Protein AF-A3F4X8-F1 (afdb_monomer_lite)

Secondary structure (DSSP, 8-state):
--HHHHHHHHHHHHHHHHHHHHHHHT-----------------------SSTT-PPPP------B--TT---SS--TTS--HHHHHHHHHHHTTSS-HHHHH-GGGGT---S----TT--B--

Structure (mmCIF, N/CA/C/O backbone):
data_AF-A3F4X8-F1
#
_entry.id   AF-A3F4X8-F1
#
loop_
_atom_site.group_PDB
_atom_site.id
_atom_site.type_symbol
_atom_site.label_atom_id
_atom_site.label_alt_id
_atom_site.label_comp_id
_atom_site.label_asym_id
_atom_site.label_entity_id
_atom_site.label_seq_id
_atom_site.pdbx_PDB_ins_code
_atom_site.Cartn_x
_atom_site.Cartn_y
_atom_site.Cartn_z
_atom_site.occupancy
_atom_site.B_iso_or_equiv
_atom_site.auth_seq_id
_atom_site.auth_comp_id
_atom_site.auth_asym_id
_atom_site.auth_atom_id
_atom_site.pdbx_PDB_model_num
ATOM 1 N N . MET A 1 1 ? -19.443 -31.145 -11.829 1.00 56.94 1 MET A N 1
ATOM 2 C CA . MET A 1 1 ? -18.255 -30.347 -11.439 1.00 56.94 1 MET A CA 1
ATOM 3 C C . MET A 1 1 ? -17.101 -31.302 -11.194 1.00 56.94 1 MET A C 1
ATOM 5 O O . MET A 1 1 ? -17.279 -32.225 -10.407 1.00 56.94 1 MET A O 1
ATOM 9 N N . SER A 1 2 ? -15.976 -31.124 -11.893 1.00 69.19 2 SER A N 1
ATOM 10 C CA . SER A 1 2 ? -14.809 -32.015 -11.799 1.00 69.19 2 SER A CA 1
ATOM 11 C C . SER A 1 2 ? -14.269 -32.092 -10.365 1.00 69.19 2 SER A C 1
ATOM 13 O O . SER A 1 2 ? -14.210 -31.079 -9.662 1.00 69.19 2 SER A O 1
ATOM 15 N N . LEU A 1 3 ? -13.867 -33.295 -9.944 1.00 67.00 3 LEU A N 1
ATOM 16 C CA . LEU A 1 3 ? -13.316 -33.591 -8.618 1.00 67.00 3 LEU A CA 1
ATOM 17 C C . LEU A 1 3 ? -12.115 -32.684 -8.277 1.00 67.00 3 LEU A C 1
ATOM 19 O O . LEU A 1 3 ? -11.953 -32.280 -7.128 1.00 67.00 3 LEU A O 1
ATOM 23 N N . GLY A 1 4 ? -11.341 -32.276 -9.291 1.00 70.50 4 GLY A N 1
ATOM 24 C CA . GLY A 1 4 ? -10.194 -31.377 -9.133 1.00 70.50 4 GLY A CA 1
ATOM 25 C C . GLY A 1 4 ? -10.564 -29.969 -8.655 1.00 70.50 4 GLY A C 1
ATOM 26 O O . GLY A 1 4 ? -9.874 -29.408 -7.808 1.00 70.50 4 GLY A O 1
ATOM 27 N N . ILE A 1 5 ? -11.697 -29.424 -9.110 1.00 75.69 5 ILE A N 1
ATOM 28 C CA . ILE A 1 5 ? -12.145 -28.073 -8.722 1.00 75.69 5 ILE A CA 1
ATOM 29 C C . ILE A 1 5 ? -12.605 -28.073 -7.260 1.00 75.69 5 ILE A C 1
ATOM 31 O O . ILE A 1 5 ? -12.308 -27.151 -6.503 1.00 75.69 5 ILE A O 1
ATOM 35 N N . ARG A 1 6 ? -13.281 -29.146 -6.831 1.00 73.25 6 ARG A N 1
ATOM 36 C CA . ARG A 1 6 ? -13.711 -29.316 -5.435 1.00 73.25 6 ARG A CA 1
ATOM 37 C C . ARG A 1 6 ? -12.520 -29.475 -4.493 1.00 73.25 6 ARG A C 1
ATOM 39 O O . ARG A 1 6 ? -12.532 -28.896 -3.412 1.00 73.25 6 ARG A O 1
ATOM 46 N N . ASN A 1 7 ? -11.488 -30.210 -4.912 1.00 76.44 7 ASN A N 1
ATOM 47 C CA . ASN A 1 7 ? -10.276 -30.377 -4.115 1.00 76.44 7 ASN A CA 1
ATOM 48 C C . ASN A 1 7 ? -9.512 -29.055 -3.970 1.00 76.44 7 ASN A C 1
ATOM 50 O O . ASN A 1 7 ? -9.101 -28.704 -2.869 1.00 76.44 7 ASN A O 1
ATOM 54 N N . PHE A 1 8 ? -9.404 -28.276 -5.049 1.00 78.00 8 PHE A N 1
ATOM 55 C CA . PHE A 1 8 ? -8.748 -26.969 -5.018 1.00 78.00 8 PHE A CA 1
ATOM 56 C C . PHE A 1 8 ? -9.480 -25.962 -4.120 1.00 78.00 8 PHE A C 1
ATOM 58 O O . PHE A 1 8 ? -8.859 -25.320 -3.275 1.00 78.00 8 PHE A O 1
ATOM 65 N N . LEU A 1 9 ? -10.811 -25.880 -4.226 1.00 79.44 9 LEU A N 1
ATOM 66 C CA . LEU A 1 9 ? -11.627 -25.036 -3.346 1.00 79.44 9 LEU A CA 1
ATOM 67 C C . LEU A 1 9 ? -11.520 -25.467 -1.878 1.00 79.44 9 LEU A C 1
ATOM 69 O O . LEU A 1 9 ? -11.453 -24.618 -0.989 1.00 79.44 9 LEU A O 1
ATOM 73 N N . ASN A 1 10 ? -11.437 -26.774 -1.610 1.00 75.94 10 ASN A N 1
ATOM 74 C CA . ASN A 1 10 ? -11.210 -27.277 -0.258 1.00 75.94 10 ASN A CA 1
ATOM 75 C C . ASN A 1 10 ? -9.844 -26.851 0.288 1.00 75.94 10 ASN A C 1
ATOM 77 O O . ASN A 1 10 ? -9.794 -26.343 1.405 1.00 75.94 10 ASN A O 1
ATOM 81 N N . ILE A 1 11 ? -8.768 -26.982 -0.492 1.00 80.81 11 ILE A N 1
ATOM 82 C CA . ILE A 1 11 ? -7.420 -26.547 -0.093 1.00 80.81 11 ILE A CA 1
ATOM 83 C C . ILE A 1 11 ? -7.408 -25.042 0.189 1.00 80.81 11 ILE A C 1
ATOM 85 O O . ILE A 1 11 ? -6.953 -24.623 1.251 1.00 80.81 11 IL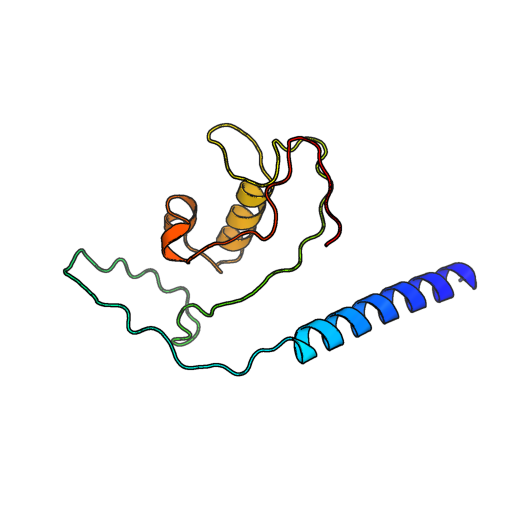E A O 1
ATOM 89 N N . LEU A 1 12 ? -7.989 -24.233 -0.700 1.00 71.50 12 LEU A N 1
ATOM 90 C CA . LEU A 1 12 ? -8.063 -22.783 -0.525 1.00 71.50 12 LEU A CA 1
ATOM 91 C C . LEU A 1 12 ? -8.849 -22.406 0.743 1.00 71.50 12 LEU A C 1
ATOM 93 O O . LEU A 1 12 ? -8.404 -21.579 1.538 1.00 71.50 12 LEU A O 1
ATOM 97 N N . SER A 1 13 ? -9.977 -23.080 0.989 1.00 73.25 13 SER A N 1
ATOM 98 C CA . SER A 1 13 ? -10.792 -22.865 2.191 1.00 73.25 13 SER A CA 1
ATOM 99 C C . SER A 1 13 ? -10.094 -23.306 3.484 1.00 73.25 13 SER A C 1
ATOM 101 O O . SER A 1 13 ? -10.342 -22.742 4.550 1.00 73.25 13 SER A O 1
ATOM 103 N N . GLN A 1 14 ? -9.243 -24.335 3.425 1.00 70.00 14 GLN A N 1
ATOM 104 C CA . GLN A 1 14 ? -8.468 -24.799 4.573 1.00 70.00 14 GLN A CA 1
ATOM 105 C C . GLN A 1 14 ? -7.314 -23.844 4.869 1.00 70.00 14 GLN A C 1
ATOM 107 O O . GLN A 1 14 ? -7.090 -23.522 6.034 1.00 70.00 14 GLN A O 1
ATOM 112 N N . SER A 1 15 ? -6.644 -23.332 3.836 1.00 63.84 15 SER A N 1
ATOM 113 C CA . SER A 1 15 ? -5.610 -22.304 3.969 1.00 63.84 15 SER A CA 1
ATOM 114 C C . SER A 1 15 ? -6.167 -21.021 4.586 1.00 63.84 15 SER A C 1
ATOM 116 O O . SER A 1 15 ? -5.567 -20.492 5.519 1.00 63.84 15 SER A O 1
ATOM 118 N N . PHE A 1 16 ? -7.354 -20.580 4.156 1.00 65.81 16 PHE A N 1
ATOM 119 C CA . PHE A 1 16 ? -8.024 -19.411 4.733 1.00 65.81 16 PHE A CA 1
ATOM 120 C C . PHE A 1 16 ? -8.383 -19.623 6.215 1.00 65.81 16 PHE A C 1
ATOM 122 O O . PHE A 1 16 ? -8.017 -18.820 7.070 1.00 65.81 16 PHE A O 1
ATOM 129 N N . ARG A 1 17 ? -8.993 -20.769 6.555 1.00 66.44 17 ARG A N 1
ATOM 130 C CA . ARG A 1 17 ? -9.315 -21.128 7.952 1.00 66.44 17 ARG A CA 1
ATOM 131 C C . ARG A 1 17 ? -8.079 -21.277 8.839 1.00 66.44 17 ARG A C 1
ATOM 133 O O . ARG A 1 17 ? -8.136 -21.017 10.039 1.00 66.44 17 ARG A O 1
ATOM 140 N N . ARG A 1 18 ? -6.953 -21.722 8.277 1.00 59.84 18 ARG A N 1
ATOM 141 C CA . ARG A 1 18 ? -5.682 -21.841 9.002 1.00 59.84 18 ARG A CA 1
ATOM 142 C C . ARG A 1 18 ? -5.060 -20.468 9.255 1.00 59.84 18 ARG A C 1
ATOM 144 O O . ARG A 1 18 ? -4.561 -20.254 10.356 1.00 59.84 18 ARG A O 1
ATOM 151 N N . ALA A 1 19 ? -5.155 -19.545 8.299 1.00 58.72 19 ALA A N 1
ATOM 152 C CA . ALA A 1 19 ? -4.730 -18.159 8.478 1.00 58.72 19 ALA A CA 1
ATOM 153 C C . ALA A 1 19 ? -5.508 -17.473 9.613 1.00 58.72 19 ALA A C 1
ATOM 155 O O . ALA A 1 19 ? -4.887 -16.890 10.497 1.00 58.72 19 ALA A O 1
ATOM 156 N N . GLU A 1 20 ? -6.835 -17.636 9.678 1.00 58.69 20 GLU A N 1
ATOM 157 C CA . GLU A 1 20 ? -7.644 -17.086 10.780 1.00 58.69 20 GLU A CA 1
ATOM 158 C C . GLU A 1 20 ? -7.209 -17.607 12.158 1.00 58.69 20 GLU A C 1
ATOM 160 O O . GLU A 1 20 ? -7.095 -16.835 13.112 1.00 58.69 20 GLU A O 1
ATOM 165 N N . ARG A 1 21 ? -6.902 -18.907 12.273 1.00 54.78 21 ARG A N 1
ATOM 166 C CA . ARG A 1 21 ? -6.411 -19.490 13.535 1.00 54.78 21 ARG A CA 1
ATOM 167 C C . ARG A 1 21 ? -5.042 -18.948 13.936 1.00 54.78 21 ARG A C 1
ATOM 169 O O . ARG A 1 21 ? -4.830 -18.700 15.119 1.00 54.78 21 ARG A O 1
ATOM 176 N N . VAL A 1 22 ? -4.130 -18.760 12.981 1.00 56.31 22 VAL A N 1
ATOM 177 C CA . VAL A 1 22 ? -2.800 -18.186 13.248 1.00 56.31 22 VAL A CA 1
ATOM 178 C C . VAL A 1 22 ? -2.928 -16.728 13.693 1.00 56.31 22 VAL A C 1
ATOM 180 O O . VAL A 1 22 ? -2.345 -16.354 14.705 1.00 56.31 22 VAL A O 1
ATOM 183 N N . VAL A 1 23 ? -3.764 -15.931 13.022 1.00 58.91 23 VAL A N 1
ATOM 184 C CA . VAL A 1 23 ? -4.034 -14.534 13.406 1.00 58.91 23 VAL A CA 1
ATOM 185 C C . VAL A 1 23 ? -4.628 -14.446 14.818 1.00 58.91 23 VAL A C 1
ATOM 187 O O . VAL A 1 23 ? -4.215 -13.598 15.607 1.00 58.91 23 VAL A O 1
ATOM 190 N N . CYS A 1 24 ? -5.551 -15.345 15.175 1.00 46.44 24 CYS A N 1
ATOM 191 C CA . CYS A 1 24 ? -6.150 -15.382 16.511 1.00 46.44 24 CYS A CA 1
ATOM 192 C C . CYS A 1 24 ? -5.149 -15.830 17.596 1.00 46.44 24 CYS A C 1
ATOM 194 O O . CYS A 1 24 ? -5.114 -15.245 18.676 1.00 46.44 24 CYS A O 1
ATOM 196 N N . ALA A 1 25 ? -4.292 -16.815 17.299 1.00 49.22 25 ALA A N 1
ATOM 197 C CA . ALA A 1 25 ? -3.263 -17.313 18.219 1.00 49.22 25 ALA A CA 1
ATOM 198 C C . ALA A 1 25 ? -2.120 -16.309 18.458 1.00 49.22 25 ALA A C 1
ATOM 200 O O . ALA A 1 25 ? -1.487 -16.333 19.510 1.00 49.22 25 ALA A O 1
ATOM 201 N N . MET A 1 26 ? -1.867 -15.408 17.505 1.00 49.34 26 MET A N 1
ATOM 202 C CA . MET A 1 26 ? -0.862 -14.342 17.618 1.00 49.34 26 MET A CA 1
ATOM 203 C C . MET A 1 26 ? -1.398 -13.069 18.286 1.00 49.34 26 MET A C 1
ATOM 205 O O . MET A 1 26 ? -0.674 -12.073 18.379 1.00 49.34 26 MET A O 1
ATOM 209 N N . LYS A 1 27 ? -2.651 -13.071 18.762 1.00 41.62 27 LYS A N 1
ATOM 210 C CA . LYS A 1 27 ? -3.233 -11.950 19.502 1.00 41.62 27 LYS A CA 1
ATOM 211 C C . LYS A 1 27 ? -2.502 -11.808 20.842 1.00 41.62 27 LYS A C 1
ATOM 213 O O . LYS A 1 27 ? -2.843 -12.461 21.823 1.00 41.62 27 LYS A O 1
ATOM 218 N N . ARG A 1 28 ? -1.460 -10.968 20.861 1.00 36.88 28 ARG A N 1
ATOM 219 C CA . ARG A 1 28 ? -0.771 -10.540 22.087 1.00 36.88 28 ARG A CA 1
ATOM 220 C C . ARG A 1 28 ? -1.806 -10.057 23.103 1.00 36.88 28 ARG A C 1
ATOM 222 O O . ARG A 1 28 ? -2.729 -9.325 22.740 1.00 36.88 28 ARG A O 1
ATOM 229 N N . GLN A 1 29 ? -1.628 -10.454 24.363 1.00 40.22 29 GLN A N 1
ATOM 230 C CA . GLN A 1 29 ? -2.318 -9.807 25.473 1.00 40.22 29 GLN A CA 1
ATOM 231 C C . GLN A 1 29 ? -1.995 -8.312 25.431 1.00 40.22 29 GLN A C 1
ATOM 233 O O . GLN A 1 29 ? -0.862 -7.913 25.155 1.00 40.22 29 GLN A O 1
ATOM 238 N N . GLN A 1 30 ? -3.029 -7.496 25.591 1.00 42.84 30 GLN A N 1
ATOM 239 C CA . GLN A 1 30 ? -2.907 -6.053 25.523 1.00 42.84 30 GLN A CA 1
ATOM 240 C C . GLN A 1 30 ? -2.298 -5.553 26.833 1.00 42.84 30 GLN A C 1
ATOM 242 O O . GLN A 1 30 ? -3.018 -5.350 27.803 1.00 42.84 30 GLN A O 1
ATOM 247 N N . GLU A 1 31 ? -0.978 -5.380 26.846 1.00 33.62 31 GLU A N 1
ATOM 248 C CA . GLU A 1 31 ? -0.291 -4.558 27.847 1.00 33.62 31 GLU A CA 1
ATOM 249 C C . GLU A 1 31 ? -0.676 -3.082 27.619 1.00 33.62 31 GLU A C 1
ATOM 251 O O . GLU A 1 31 ? -0.657 -2.615 26.466 1.00 33.62 31 GLU A O 1
ATOM 256 N N . PRO A 1 32 ? -1.092 -2.344 28.662 1.00 44.38 32 PRO A N 1
ATOM 257 C CA . PRO A 1 32 ? -1.540 -0.969 28.536 1.00 44.38 32 PRO A CA 1
ATOM 258 C C . PRO A 1 32 ? -0.349 -0.007 28.547 1.00 44.38 32 PRO A C 1
ATOM 260 O O . PRO A 1 32 ? -0.197 0.743 29.494 1.00 44.38 32 PRO A O 1
ATOM 263 N N . ASP A 1 33 ? 0.452 0.040 27.480 1.00 29.36 33 ASP A N 1
ATOM 264 C CA . ASP A 1 33 ? 1.579 0.982 27.423 1.00 29.36 33 ASP A CA 1
ATOM 265 C C . ASP A 1 33 ? 1.547 1.874 26.175 1.00 29.36 33 ASP A C 1
ATOM 267 O O . ASP A 1 33 ? 1.709 1.439 25.026 1.00 29.36 33 ASP A O 1
ATOM 271 N N . CYS A 1 34 ? 1.225 3.148 26.409 1.00 27.91 34 CYS A N 1
ATOM 272 C CA . CYS A 1 34 ? 2.178 4.266 26.468 1.00 27.91 34 CYS A CA 1
ATOM 273 C C . CYS A 1 34 ? 1.354 5.551 26.663 1.00 27.91 34 CYS A C 1
ATOM 275 O O . CYS A 1 34 ? 0.578 5.920 25.776 1.00 27.91 34 CYS A O 1
ATOM 277 N N . GLU A 1 35 ? 1.506 6.230 27.803 1.00 30.55 35 GLU A N 1
ATOM 278 C CA . GLU A 1 35 ? 0.958 7.574 27.996 1.00 30.55 35 GLU A CA 1
ATOM 279 C C . GLU A 1 35 ? 1.559 8.517 26.948 1.00 30.55 35 GLU A C 1
ATOM 281 O O . GLU A 1 35 ? 2.761 8.782 26.923 1.00 30.55 35 GLU A O 1
ATOM 286 N N . ALA A 1 36 ? 0.716 8.988 26.033 1.00 36.66 36 ALA A N 1
ATOM 287 C CA . ALA A 1 36 ? 1.081 10.020 25.083 1.00 36.66 36 ALA A CA 1
ATOM 288 C C . ALA A 1 36 ? 1.150 11.353 25.838 1.00 36.66 36 ALA A C 1
ATOM 290 O O . ALA A 1 36 ? 0.115 11.902 26.211 1.00 36.66 36 ALA A O 1
ATOM 291 N N . SER A 1 37 ? 2.356 11.872 26.067 1.00 32.94 37 SER A N 1
ATOM 292 C CA . SER A 1 37 ? 2.553 13.231 26.569 1.00 32.94 37 SER A CA 1
ATOM 293 C C . SER A 1 37 ? 2.064 14.230 25.517 1.00 32.94 37 SER A C 1
ATOM 295 O O . SER A 1 37 ? 2.668 14.387 24.454 1.00 32.94 37 SER A O 1
ATOM 297 N N . TYR A 1 38 ? 0.937 14.869 25.801 1.00 39.91 38 TYR A N 1
ATOM 298 C CA . TYR A 1 38 ? 0.345 15.936 25.004 1.00 39.91 38 TYR A CA 1
ATOM 299 C C . TYR A 1 38 ? 0.997 17.270 25.366 1.00 39.91 38 TYR A C 1
ATOM 301 O O . TYR A 1 38 ? 0.740 17.803 26.441 1.00 39.91 38 TYR A O 1
ATOM 309 N N . ASP A 1 39 ? 1.760 17.854 24.442 1.00 29.55 39 ASP A N 1
ATOM 310 C CA . ASP A 1 39 ? 2.079 19.280 24.500 1.00 29.55 39 ASP A CA 1
ATOM 311 C C . ASP A 1 39 ? 1.373 20.051 23.371 1.00 29.55 39 ASP A C 1
ATOM 313 O O . ASP A 1 39 ? 1.591 19.837 22.182 1.00 29.55 39 ASP A O 1
ATOM 317 N N . ALA A 1 40 ? 0.466 20.919 23.831 1.00 42.62 40 ALA A N 1
ATOM 318 C CA . ALA A 1 40 ? -0.092 22.147 23.257 1.00 42.62 40 ALA A CA 1
ATOM 319 C C . ALA A 1 40 ? -0.611 22.213 21.791 1.00 42.62 40 ALA A C 1
ATOM 321 O O . ALA A 1 40 ? 0.113 22.487 20.843 1.00 42.62 40 ALA A O 1
ATOM 322 N N . LYS A 1 41 ? -1.955 22.181 21.698 1.00 39.84 41 LYS A N 1
ATOM 323 C CA . LYS A 1 41 ? -2.887 23.061 20.936 1.00 39.84 41 LYS A CA 1
ATOM 324 C C . LYS A 1 41 ? -2.562 23.477 19.481 1.00 39.84 41 LYS A C 1
ATOM 326 O O . LYS A 1 41 ? -1.869 24.462 19.259 1.00 39.84 41 LYS A O 1
ATOM 331 N N . ALA A 1 42 ? -3.341 22.928 18.539 1.00 34.00 42 ALA A N 1
ATOM 332 C CA . ALA A 1 42 ? -3.976 23.639 17.409 1.00 34.00 42 ALA A CA 1
ATOM 333 C C . ALA A 1 42 ? -5.203 22.820 16.911 1.00 34.00 42 ALA A C 1
ATOM 335 O O . ALA A 1 42 ? -5.334 21.664 17.307 1.00 34.00 42 ALA A O 1
ATOM 336 N N . PRO A 1 43 ? -6.173 23.416 16.191 1.00 34.16 43 PRO A N 1
ATOM 337 C CA . PRO A 1 43 ? -7.607 23.253 16.446 1.00 34.16 43 PRO A CA 1
ATOM 338 C C . PRO A 1 43 ? -8.231 21.957 15.912 1.00 34.16 43 PRO A C 1
ATOM 340 O O . PRO A 1 43 ? -7.832 21.415 14.888 1.00 34.16 43 PRO A O 1
ATOM 343 N N . LYS A 1 44 ? -9.286 21.518 16.612 1.00 34.84 44 LYS A N 1
ATOM 344 C CA . LYS A 1 44 ? -10.191 20.436 16.212 1.00 34.84 44 LYS A CA 1
ATOM 345 C C . LYS A 1 44 ? -10.830 20.759 14.860 1.00 34.84 44 LYS A C 1
ATOM 347 O O . LYS A 1 44 ? -11.615 21.703 14.774 1.00 34.84 44 LYS A O 1
ATOM 352 N N . PHE A 1 45 ? -10.550 19.946 13.849 1.00 33.91 45 PHE A N 1
ATOM 353 C CA . PHE A 1 45 ? -11.448 19.788 12.713 1.00 33.91 45 PHE A CA 1
ATOM 354 C C . PHE A 1 45 ? -12.216 18.481 12.909 1.00 33.91 45 PHE A C 1
ATOM 356 O O . PHE A 1 45 ? -11.725 17.391 12.626 1.00 33.91 45 PHE A O 1
ATOM 363 N N . ASP A 1 46 ? -13.412 18.608 13.482 1.00 39.66 46 ASP A N 1
ATOM 364 C CA . ASP A 1 46 ? -14.401 17.539 13.514 1.00 39.66 46 ASP A CA 1
ATOM 365 C C . ASP A 1 46 ? -14.945 17.348 12.094 1.00 39.66 46 ASP A C 1
ATOM 367 O O . ASP A 1 46 ? -15.780 18.123 11.629 1.00 39.66 46 ASP A O 1
ATOM 371 N N . GLN A 1 47 ? -14.527 16.279 11.421 1.00 40.59 47 GLN A N 1
ATOM 372 C CA . GLN A 1 47 ? -15.450 15.548 10.559 1.00 40.59 47 GLN A CA 1
ATOM 373 C C . GLN A 1 47 ? -15.535 14.099 11.015 1.00 40.59 47 GLN A C 1
ATOM 375 O O . GLN A 1 47 ? -14.793 13.203 10.622 1.00 40.59 47 GLN A O 1
ATOM 380 N N . VAL A 1 48 ? -16.494 13.940 11.919 1.00 41.25 48 VAL A N 1
ATOM 381 C CA . VAL A 1 48 ? -17.088 12.705 12.391 1.00 41.25 48 VAL A CA 1
ATOM 382 C C . VAL A 1 48 ? -17.773 12.008 11.213 1.00 41.25 48 VAL A C 1
ATOM 384 O O . VAL A 1 48 ? -18.826 12.450 10.758 1.00 41.25 48 VAL A O 1
ATOM 387 N N . VAL A 1 49 ? -17.219 10.879 10.764 1.00 42.66 49 VAL A N 1
ATOM 388 C CA . VAL A 1 49 ? -18.045 9.789 10.230 1.00 42.66 49 VAL A CA 1
ATOM 389 C C . VAL A 1 49 ? -18.360 8.861 11.398 1.00 42.66 49 VAL A C 1
ATOM 391 O O . VAL A 1 49 ? -17.497 8.338 12.098 1.00 42.66 49 VAL A O 1
ATOM 394 N N . SER A 1 50 ? -19.652 8.772 11.653 1.00 41.00 50 SER A N 1
ATOM 395 C CA . SER A 1 50 ? -20.329 8.257 12.827 1.00 41.00 50 SER A CA 1
ATOM 396 C C . SER A 1 50 ? -20.243 6.733 12.937 1.00 41.00 50 SER A C 1
ATOM 398 O O . SER A 1 50 ? -20.966 6.009 12.262 1.00 41.00 50 SER A O 1
ATOM 400 N N . THR A 1 51 ? -19.448 6.227 13.878 1.00 34.81 51 THR A N 1
ATOM 401 C CA . THR A 1 51 ? -19.779 5.031 14.675 1.00 34.81 51 THR A CA 1
ATOM 402 C C . THR A 1 51 ? -19.063 5.166 16.025 1.00 34.81 51 THR A C 1
ATOM 404 O O . THR A 1 51 ? -17.883 5.494 16.064 1.00 34.81 51 THR A O 1
ATOM 407 N N . GLY A 1 52 ? -19.794 5.033 17.137 1.00 36.19 52 GLY A N 1
ATOM 408 C CA . GLY A 1 52 ? -19.411 5.517 18.472 1.00 36.19 52 GLY A CA 1
ATOM 409 C C . GLY A 1 52 ? -17.953 5.295 18.896 1.00 36.19 52 GLY A C 1
ATOM 410 O O . GLY A 1 52 ? -17.495 4.162 18.923 1.00 36.19 52 GLY A O 1
ATOM 411 N N . ALA A 1 53 ? -17.268 6.394 19.241 1.00 42.69 53 ALA A N 1
ATOM 412 C CA . ALA A 1 53 ? -16.058 6.531 20.072 1.00 42.69 53 ALA A CA 1
ATOM 413 C C . ALA A 1 53 ? -15.083 5.333 20.160 1.00 42.69 53 ALA A C 1
ATOM 415 O O . ALA A 1 53 ? -14.514 5.053 21.214 1.00 42.69 53 ALA A O 1
ATOM 416 N N . SER A 1 54 ? -14.838 4.637 19.056 1.00 55.97 54 SER A N 1
ATOM 417 C CA . SER A 1 54 ? -13.742 3.687 18.943 1.00 55.97 54 SER A CA 1
ATOM 418 C C . SER A 1 54 ? -12.535 4.471 18.452 1.00 55.97 54 SER A C 1
ATOM 420 O O . SER A 1 54 ? -12.348 4.626 17.248 1.00 55.97 54 SER A O 1
ATOM 422 N N . GLY A 1 55 ? -11.721 4.990 19.376 1.00 72.25 55 GLY A N 1
ATOM 423 C CA . GLY A 1 55 ? -10.422 5.571 19.026 1.00 72.25 55 GLY A CA 1
ATOM 424 C C . GLY A 1 55 ? -9.576 4.609 18.177 1.00 72.25 55 GLY A C 1
ATOM 425 O O . GLY A 1 55 ? -9.814 3.396 18.183 1.00 72.25 55 GLY A O 1
ATOM 426 N N . PHE A 1 56 ? -8.590 5.139 17.445 1.00 79.12 56 PHE A N 1
ATOM 427 C CA . PHE A 1 56 ? -7.714 4.333 16.586 1.00 79.12 56 PHE A CA 1
ATOM 428 C C . PHE A 1 56 ? -7.151 3.128 17.347 1.00 79.12 56 PHE A C 1
ATOM 430 O O . PHE A 1 56 ? -6.574 3.252 18.429 1.00 79.12 56 PHE A O 1
ATOM 437 N N . ARG A 1 57 ? -7.334 1.935 16.777 1.00 88.06 57 ARG A N 1
ATOM 438 C CA . ARG A 1 57 ? -6.814 0.685 17.332 1.00 88.06 57 ARG A CA 1
ATOM 439 C C . ARG A 1 57 ? -5.552 0.289 16.579 1.00 88.06 57 ARG A C 1
ATOM 441 O O . ARG A 1 57 ? -5.535 0.288 15.350 1.00 88.06 57 ARG A O 1
ATOM 448 N N . LYS A 1 58 ? -4.511 -0.109 17.316 1.00 89.94 58 LYS A N 1
ATOM 449 C CA . LYS A 1 58 ? -3.325 -0.736 16.720 1.00 89.94 58 LYS A CA 1
ATOM 450 C C . LYS A 1 58 ? -3.751 -2.066 16.090 1.00 89.94 58 LYS A C 1
ATOM 452 O O . LYS A 1 58 ? -4.345 -2.906 16.763 1.00 89.94 58 LYS A O 1
ATOM 457 N N . CYS A 1 59 ? -3.462 -2.246 14.808 1.00 91.44 59 CYS A N 1
ATOM 458 C CA . CYS A 1 59 ? -3.770 -3.459 14.056 1.00 91.44 59 CYS A CA 1
ATOM 459 C C . CYS A 1 59 ? -2.578 -3.861 13.178 1.00 91.44 59 CYS A C 1
ATOM 461 O O . CYS A 1 59 ? -1.671 -3.065 12.941 1.00 91.44 59 CYS A O 1
ATOM 463 N N . ALA A 1 60 ? -2.579 -5.113 12.725 1.00 93.25 60 ALA A N 1
ATOM 464 C CA . ALA A 1 60 ? -1.626 -5.632 11.753 1.00 93.25 60 ALA A CA 1
ATOM 465 C C . ALA A 1 60 ? -2.397 -6.148 10.535 1.00 93.25 60 ALA A C 1
ATOM 467 O O . ALA A 1 60 ? -3.468 -6.738 10.685 1.00 93.25 60 ALA A O 1
ATOM 468 N N . ILE A 1 61 ? -1.848 -5.924 9.343 1.00 91.50 61 ILE A N 1
ATOM 469 C CA . ILE A 1 61 ? -2.454 -6.324 8.073 1.00 91.50 61 ILE A CA 1
ATOM 470 C C . ILE A 1 61 ? -1.473 -7.254 7.360 1.00 91.50 61 ILE A C 1
ATOM 472 O O . ILE A 1 61 ? -0.313 -6.897 7.164 1.00 91.50 61 ILE A O 1
ATOM 476 N N . LEU A 1 62 ? -1.943 -8.439 6.971 1.00 94.62 62 LEU A N 1
ATOM 477 C CA . LEU A 1 62 ? -1.218 -9.334 6.071 1.00 94.62 62 LEU A CA 1
ATOM 478 C C . LEU A 1 62 ? -1.639 -9.019 4.634 1.00 94.62 62 LEU A C 1
ATOM 480 O O . LEU A 1 62 ? -2.824 -9.092 4.3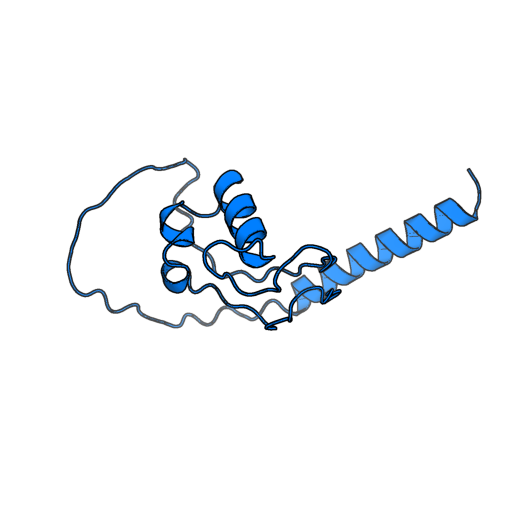11 1.00 94.62 62 LEU A O 1
ATOM 484 N N . VAL A 1 63 ? -0.676 -8.671 3.780 1.00 93.19 63 VAL A N 1
ATOM 485 C CA . VAL A 1 63 ? -0.921 -8.285 2.384 1.00 93.19 63 VAL A CA 1
ATOM 486 C C . VAL A 1 63 ? -0.049 -9.124 1.460 1.00 93.19 63 VAL A C 1
ATOM 488 O O . VAL A 1 63 ? 1.135 -9.318 1.717 1.00 93.19 63 VAL A O 1
ATOM 491 N N . VAL A 1 64 ? -0.643 -9.581 0.360 1.00 95.88 64 VAL A N 1
ATOM 492 C CA . VAL A 1 64 ? 0.029 -10.279 -0.742 1.00 95.88 64 VAL A CA 1
ATOM 493 C C . VAL A 1 64 ? -0.138 -9.434 -1.995 1.00 95.88 64 VAL A C 1
ATOM 495 O O . VAL A 1 64 ? -1.241 -8.960 -2.269 1.00 95.88 64 VAL A O 1
ATOM 498 N N . TYR A 1 65 ? 0.934 -9.237 -2.758 1.00 96.56 65 TYR A N 1
ATOM 499 C CA . TYR A 1 65 ? 0.889 -8.412 -3.963 1.00 96.56 65 TYR A CA 1
ATOM 500 C C . TYR A 1 65 ? 1.883 -8.869 -5.032 1.00 96.56 65 TYR A C 1
ATOM 502 O O . TYR A 1 65 ? 2.953 -9.412 -4.745 1.00 96.56 65 TYR A O 1
ATOM 510 N N . SER A 1 66 ? 1.532 -8.584 -6.288 1.00 96.75 66 SER A N 1
ATOM 511 C CA . SER A 1 66 ? 2.473 -8.614 -7.405 1.00 96.75 66 SER A CA 1
ATOM 512 C C . SER A 1 66 ? 3.184 -7.269 -7.492 1.00 96.75 66 SER A C 1
ATOM 514 O O . SER A 1 66 ? 2.539 -6.223 -7.532 1.00 96.75 66 SER A O 1
ATOM 516 N N . GLY A 1 67 ? 4.513 -7.288 -7.521 1.00 96.38 67 GLY A N 1
ATOM 517 C CA . GLY A 1 67 ? 5.319 -6.070 -7.599 1.00 96.38 67 GLY A CA 1
ATOM 518 C C . GLY A 1 67 ? 5.340 -5.410 -8.976 1.00 96.38 67 GLY A C 1
ATOM 519 O O . GLY A 1 67 ? 5.847 -4.298 -9.102 1.00 96.38 67 GLY A O 1
ATOM 520 N N . VAL A 1 68 ? 4.838 -6.077 -10.019 1.00 97.12 68 VAL A N 1
ATOM 521 C CA . VAL A 1 68 ? 4.972 -5.620 -11.409 1.00 97.12 68 VAL A CA 1
ATOM 522 C C . VAL A 1 68 ? 4.306 -4.256 -11.594 1.00 97.12 68 VAL A C 1
ATOM 524 O O . VAL A 1 68 ? 3.123 -4.087 -11.312 1.00 97.12 68 VAL A O 1
ATOM 527 N N . GLY A 1 69 ? 5.071 -3.276 -12.082 1.00 95.19 69 GLY A N 1
ATOM 528 C CA . GLY A 1 69 ? 4.574 -1.914 -12.308 1.00 95.19 69 GLY A CA 1
ATOM 529 C C . GLY A 1 69 ? 4.560 -1.029 -11.058 1.00 95.19 69 GLY A C 1
ATOM 530 O O . GLY A 1 69 ? 4.150 0.127 -11.144 1.00 95.19 69 GLY A O 1
ATOM 531 N N . PHE A 1 70 ? 5.050 -1.533 -9.921 1.00 96.94 70 PHE A N 1
ATOM 532 C CA . PHE A 1 70 ? 5.214 -0.767 -8.689 1.00 96.94 70 PHE A CA 1
ATOM 533 C C . PHE A 1 70 ? 6.682 -0.468 -8.404 1.00 96.94 70 PHE A C 1
ATOM 535 O O . PHE A 1 70 ? 7.569 -1.315 -8.543 1.00 96.94 70 PHE A O 1
ATOM 542 N N . CYS A 1 71 ? 6.940 0.745 -7.925 1.00 96.50 71 CYS A N 1
ATOM 543 C CA . CYS A 1 71 ? 8.263 1.203 -7.509 1.00 96.50 71 CYS A CA 1
ATOM 544 C C . CYS A 1 71 ? 8.597 0.789 -6.065 1.00 96.50 71 CYS A C 1
ATOM 546 O O . CYS A 1 71 ? 9.205 1.556 -5.326 1.00 96.50 71 CYS A O 1
ATOM 548 N N . GLY A 1 72 ? 8.203 -0.429 -5.682 1.00 95.69 72 GLY A N 1
ATOM 549 C CA . GLY A 1 72 ? 8.476 -1.020 -4.373 1.00 95.69 72 GLY A CA 1
ATOM 550 C C . GLY A 1 72 ? 7.395 -0.766 -3.323 1.00 95.69 72 GLY A C 1
ATOM 551 O O . GLY A 1 72 ? 6.296 -0.286 -3.622 1.00 95.69 72 GLY A O 1
ATOM 552 N N . MET A 1 73 ? 7.714 -1.138 -2.080 1.00 95.94 73 MET A N 1
ATOM 553 C CA . MET A 1 73 ? 6.791 -1.025 -0.944 1.00 95.94 73 MET A CA 1
ATOM 554 C C . MET A 1 73 ? 6.654 0.423 -0.465 1.00 95.94 73 MET A C 1
ATOM 556 O O . MET A 1 73 ? 5.540 0.912 -0.301 1.00 95.94 73 MET A O 1
ATOM 560 N N . GLN A 1 74 ? 7.781 1.103 -0.236 1.00 93.69 74 GLN A N 1
ATOM 561 C CA . GLN A 1 74 ? 7.819 2.416 0.408 1.00 93.69 74 GLN A CA 1
ATOM 562 C C . GLN A 1 74 ? 7.339 3.534 -0.521 1.00 93.69 74 GLN A C 1
ATOM 564 O O . GLN A 1 74 ? 7.760 3.602 -1.669 1.00 93.69 74 GLN A O 1
ATOM 569 N N . ARG A 1 75 ? 6.481 4.428 -0.012 1.00 92.50 75 ARG A N 1
ATOM 570 C CA . ARG A 1 75 ? 6.025 5.631 -0.721 1.00 92.50 75 ARG A CA 1
ATOM 571 C C . ARG A 1 75 ? 7.185 6.563 -1.072 1.00 92.50 75 ARG A C 1
ATOM 573 O O . ARG A 1 75 ? 7.913 7.010 -0.191 1.00 92.50 75 ARG A O 1
ATOM 580 N N . ASN A 1 76 ? 7.272 6.886 -2.361 1.00 88.56 76 ASN A N 1
ATOM 581 C CA . ASN A 1 76 ? 8.147 7.901 -2.931 1.00 88.56 76 ASN A CA 1
ATOM 582 C C . ASN A 1 76 ? 7.275 8.880 -3.728 1.00 88.56 76 ASN A C 1
ATOM 584 O O . ASN A 1 76 ? 6.333 8.462 -4.407 1.00 88.56 76 ASN A O 1
ATOM 588 N N . GLU A 1 77 ? 7.565 10.174 -3.640 1.00 86.44 77 GLU A N 1
ATOM 589 C CA . GLU A 1 77 ? 6.811 11.208 -4.355 1.00 86.44 77 GLU A CA 1
ATOM 590 C C . GLU A 1 77 ? 6.871 10.983 -5.872 1.00 86.44 77 GLU A C 1
ATOM 592 O O . GLU A 1 77 ? 7.922 10.669 -6.425 1.00 86.44 77 GLU A O 1
ATOM 597 N N . GLY A 1 78 ? 5.724 11.098 -6.547 1.00 88.25 78 GLY A N 1
ATOM 598 C CA . GLY A 1 78 ? 5.626 10.933 -8.001 1.00 88.25 78 GLY A CA 1
ATOM 599 C C . GLY A 1 78 ? 5.688 9.490 -8.520 1.00 88.25 78 GLY A C 1
ATOM 600 O O . GLY A 1 78 ? 5.505 9.280 -9.718 1.00 88.25 78 GLY A O 1
ATOM 601 N N . PHE A 1 79 ? 5.886 8.486 -7.659 1.00 93.31 79 PHE A N 1
ATOM 602 C CA . PHE A 1 79 ? 5.924 7.080 -8.064 1.00 93.31 79 PHE A CA 1
ATOM 603 C C . PHE A 1 79 ? 4.754 6.283 -7.492 1.00 93.31 79 PHE A C 1
ATOM 605 O O . PHE A 1 79 ? 4.330 6.479 -6.354 1.00 93.31 79 PHE A O 1
ATOM 612 N N . ARG A 1 80 ? 4.260 5.321 -8.276 1.00 95.12 80 ARG A N 1
ATOM 613 C CA . ARG A 1 80 ? 3.242 4.375 -7.816 1.00 95.12 80 ARG A CA 1
ATOM 614 C C . ARG A 1 80 ? 3.896 3.279 -6.976 1.00 95.12 80 ARG A C 1
ATOM 616 O O . ARG A 1 80 ? 4.764 2.554 -7.468 1.00 95.12 80 ARG A O 1
ATOM 623 N N . THR A 1 81 ? 3.488 3.156 -5.719 1.00 96.88 81 THR A N 1
ATOM 624 C CA . THR A 1 81 ? 4.052 2.211 -4.741 1.00 96.88 81 THR A CA 1
ATOM 625 C C . THR A 1 81 ? 2.936 1.449 -4.038 1.00 96.88 81 THR A C 1
ATOM 627 O O . THR A 1 81 ? 1.783 1.884 -4.041 1.00 96.88 81 THR A O 1
ATOM 630 N N . ILE A 1 82 ? 3.275 0.310 -3.435 1.00 96.38 82 ILE A N 1
ATOM 631 C CA . ILE A 1 82 ? 2.286 -0.553 -2.775 1.00 96.38 82 ILE A CA 1
ATOM 632 C C . ILE A 1 82 ? 1.631 0.165 -1.588 1.00 96.38 82 ILE A C 1
ATOM 634 O O . ILE A 1 82 ? 0.410 0.164 -1.464 1.00 96.38 82 ILE A O 1
ATOM 638 N N . GLU A 1 83 ? 2.418 0.838 -0.746 1.00 94.75 83 GLU A N 1
ATOM 639 C CA . GLU A 1 83 ? 1.903 1.617 0.387 1.00 94.75 83 GLU A CA 1
ATOM 640 C C . GLU A 1 83 ? 1.012 2.780 -0.055 1.00 94.75 83 GLU A C 1
ATOM 642 O O . GLU A 1 83 ? -0.001 3.042 0.587 1.00 94.75 83 GLU A O 1
ATOM 647 N N . GLY A 1 84 ? 1.351 3.455 -1.159 1.00 94.44 84 GLY A N 1
ATOM 648 C CA . GLY A 1 84 ? 0.541 4.553 -1.686 1.00 94.44 84 GLY A CA 1
ATOM 649 C C . GLY A 1 84 ? -0.873 4.099 -2.053 1.00 94.44 84 GLY A C 1
ATOM 650 O O . GLY A 1 84 ? -1.845 4.737 -1.652 1.00 94.44 84 GLY A O 1
ATOM 651 N N . GLU A 1 85 ? -0.994 2.968 -2.750 1.00 95.50 85 GLU A N 1
ATOM 652 C CA . GLU A 1 85 ? -2.294 2.369 -3.078 1.00 95.50 85 GLU A CA 1
ATOM 653 C C . GLU A 1 85 ? -3.015 1.837 -1.836 1.00 95.50 85 GLU A C 1
ATOM 655 O O . GLU A 1 85 ? -4.220 2.034 -1.694 1.00 95.50 85 GLU A O 1
ATOM 660 N N . LEU A 1 86 ? -2.291 1.192 -0.915 1.00 94.75 86 LEU A N 1
ATOM 661 C CA . LEU A 1 86 ? -2.873 0.641 0.308 1.00 94.75 86 LEU A CA 1
ATOM 662 C C . LEU A 1 86 ? -3.476 1.742 1.188 1.00 94.75 86 LEU A C 1
ATOM 664 O O . LEU A 1 86 ? -4.613 1.617 1.638 1.00 94.75 86 LEU A O 1
ATOM 668 N N . MET A 1 87 ? -2.739 2.831 1.421 1.00 93.69 87 MET A N 1
ATOM 669 C CA . MET A 1 87 ? -3.242 3.956 2.208 1.00 93.69 87 MET A CA 1
ATOM 670 C C . MET A 1 87 ? -4.413 4.642 1.494 1.00 93.69 87 MET A C 1
ATOM 672 O O . MET A 1 87 ? -5.401 4.981 2.139 1.00 93.69 87 MET A O 1
ATOM 676 N N . MET A 1 88 ? -4.362 4.782 0.166 1.00 94.12 88 MET A N 1
ATOM 677 C CA . MET A 1 88 ? -5.477 5.340 -0.604 1.00 94.12 88 MET A CA 1
ATOM 678 C C . MET A 1 88 ? -6.741 4.480 -0.478 1.00 94.12 88 MET A C 1
ATOM 680 O O . MET A 1 88 ? -7.821 5.011 -0.238 1.00 94.12 88 MET A O 1
ATOM 684 N N . ALA A 1 89 ? -6.610 3.154 -0.557 1.00 94.94 89 ALA A N 1
ATOM 685 C CA . ALA A 1 89 ? -7.722 2.231 -0.359 1.00 94.94 89 ALA A CA 1
ATOM 686 C C . ALA A 1 89 ? -8.308 2.325 1.061 1.00 94.94 89 ALA A C 1
ATOM 688 O O . ALA A 1 89 ? -9.527 2.359 1.218 1.00 94.94 89 ALA A O 1
ATOM 689 N N . LEU A 1 90 ? -7.459 2.424 2.091 1.00 93.12 90 LEU A N 1
ATOM 690 C CA . LEU A 1 90 ? -7.897 2.617 3.480 1.00 93.12 90 LEU A CA 1
ATOM 691 C C . LEU A 1 90 ? -8.604 3.963 3.689 1.00 93.12 90 LEU A C 1
ATOM 693 O O . LEU A 1 90 ? -9.567 4.030 4.452 1.00 93.12 90 LEU A O 1
ATOM 697 N N . CYS A 1 91 ? -8.142 5.017 3.012 1.00 92.62 91 CYS A N 1
ATOM 698 C CA . CYS A 1 91 ? -8.755 6.342 3.054 1.00 92.62 91 CYS A CA 1
ATOM 699 C C . CYS A 1 91 ? -10.141 6.315 2.404 1.00 92.62 91 CYS A C 1
ATOM 701 O O . CYS A 1 91 ? -11.119 6.748 3.005 1.00 92.62 91 CYS A O 1
ATOM 703 N N . ASN A 1 92 ? -10.246 5.705 1.221 1.00 92.81 92 ASN A N 1
ATOM 704 C CA . ASN A 1 92 ? -11.513 5.545 0.506 1.00 92.81 92 ASN A CA 1
ATOM 705 C C . ASN A 1 92 ? -12.517 4.675 1.278 1.00 92.81 92 ASN A C 1
ATOM 707 O O . ASN A 1 92 ? -13.723 4.867 1.157 1.00 92.81 92 ASN A O 1
ATOM 711 N N . ALA A 1 93 ? -12.027 3.729 2.080 1.00 92.62 93 ALA A N 1
ATOM 712 C CA . ALA A 1 93 ? -12.845 2.909 2.969 1.00 92.62 93 ALA A CA 1
ATOM 713 C C . ALA A 1 93 ? -13.217 3.608 4.295 1.00 92.62 93 ALA A C 1
ATOM 715 O O . ALA A 1 93 ? -13.964 3.038 5.086 1.00 92.62 93 ALA A O 1
ATOM 716 N N . GLY A 1 94 ? -12.708 4.818 4.556 1.00 89.44 94 GLY A N 1
ATOM 717 C CA . GLY A 1 94 ? -12.997 5.589 5.769 1.00 89.44 94 GLY A CA 1
ATOM 718 C C . GLY A 1 94 ? -12.256 5.120 7.027 1.00 89.44 94 GLY A C 1
ATOM 719 O O . GLY A 1 94 ? -12.620 5.522 8.128 1.00 89.44 94 GLY A O 1
ATOM 720 N N . TYR A 1 95 ? -11.222 4.279 6.896 1.00 90.56 95 TYR A N 1
ATOM 721 C CA . TYR A 1 95 ? -10.415 3.820 8.038 1.00 90.56 95 TYR A CA 1
ATOM 722 C C . TYR A 1 95 ? -9.317 4.811 8.437 1.00 90.56 95 TYR A C 1
ATOM 724 O O . TYR A 1 95 ? -8.888 4.828 9.591 1.00 90.56 95 TYR A O 1
ATOM 732 N N . ILE A 1 96 ? -8.839 5.616 7.487 1.00 90.69 96 ILE A N 1
ATOM 733 C CA . ILE A 1 96 ? -7.864 6.684 7.724 1.00 90.69 96 ILE A CA 1
ATOM 734 C C . ILE A 1 96 ? -8.342 7.979 7.068 1.00 90.69 96 ILE A C 1
ATOM 736 O O . ILE A 1 96 ? -9.130 7.946 6.128 1.00 90.69 96 ILE A O 1
ATOM 740 N N . LEU A 1 97 ? -7.845 9.114 7.556 1.00 91.06 97 LEU A N 1
ATOM 741 C CA . LEU A 1 97 ? -8.108 10.427 6.982 1.00 91.06 97 LEU A CA 1
ATOM 742 C C . LEU A 1 97 ? -7.033 10.783 5.946 1.00 91.06 97 LEU A C 1
ATOM 744 O O . LEU A 1 97 ? -5.913 10.265 5.987 1.00 91.06 97 LEU A O 1
ATOM 748 N N . GLU A 1 98 ? -7.339 11.735 5.065 1.00 91.00 98 GLU A N 1
ATOM 749 C CA . GLU A 1 98 ? -6.385 12.248 4.072 1.00 91.00 98 GLU A CA 1
ATOM 750 C C . GLU A 1 98 ? -5.125 12.856 4.709 1.00 91.00 98 GLU A C 1
ATOM 752 O O . GLU A 1 98 ? -4.035 12.799 4.140 1.00 91.00 98 GLU A O 1
ATOM 757 N N . GLU A 1 99 ? -5.233 13.402 5.919 1.00 91.00 99 GLU A N 1
ATOM 758 C CA . GLU A 1 99 ? -4.091 13.944 6.662 1.00 91.00 99 GLU A CA 1
ATOM 759 C C . GLU A 1 99 ? -3.067 12.855 7.015 1.00 91.00 99 GLU A C 1
ATOM 761 O O . GLU A 1 99 ? -1.855 13.070 6.909 1.00 91.00 99 GLU A O 1
ATOM 766 N N . HIS A 1 100 ? -3.540 11.646 7.334 1.00 90.81 100 HIS A N 1
ATOM 767 C CA . HIS A 1 100 ? -2.684 10.504 7.663 1.00 90.81 100 HIS A CA 1
ATOM 768 C C . HIS A 1 100 ? -1.887 10.009 6.454 1.00 90.81 100 HIS A C 1
ATOM 770 O O . HIS A 1 100 ? -0.812 9.439 6.615 1.00 90.81 100 HIS A O 1
ATOM 776 N N . MET A 1 101 ? -2.384 10.242 5.235 1.00 89.94 101 MET A N 1
ATOM 777 C CA . MET A 1 101 ? -1.656 9.927 4.004 1.00 89.94 101 MET A CA 1
A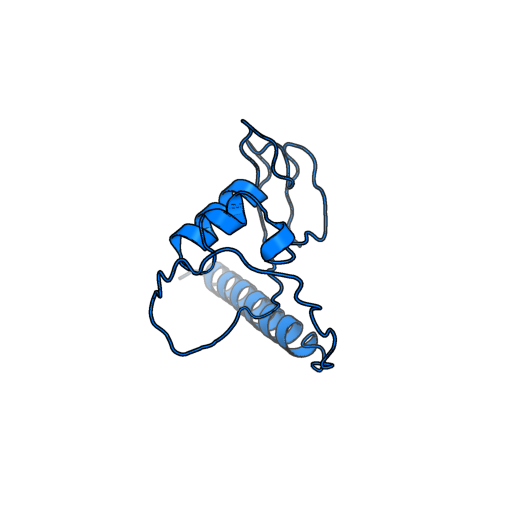TOM 778 C C . MET A 1 101 ? -0.421 10.811 3.820 1.00 89.94 101 MET A C 1
ATOM 780 O O . MET A 1 101 ? 0.575 10.344 3.268 1.00 89.94 101 MET A O 1
ATOM 784 N N . LYS A 1 102 ? -0.493 12.078 4.250 1.00 89.81 102 LYS A N 1
ATOM 785 C CA . LYS A 1 102 ? 0.631 13.024 4.191 1.00 89.81 102 LYS A CA 1
ATOM 786 C C . LYS A 1 102 ? 1.641 12.729 5.298 1.00 89.81 102 LYS A C 1
ATOM 788 O O . LYS A 1 102 ? 2.837 12.697 5.037 1.00 89.81 102 LYS A O 1
ATOM 793 N N . ASN A 1 103 ? 1.142 12.452 6.503 1.00 90.19 103 ASN A N 1
ATOM 794 C CA . ASN A 1 103 ? 1.949 12.184 7.689 1.00 90.19 103 ASN A CA 1
ATOM 795 C C . ASN A 1 103 ? 1.634 10.792 8.276 1.00 90.19 103 ASN A C 1
ATOM 797 O O . ASN A 1 103 ? 0.917 10.694 9.276 1.00 90.19 103 ASN A O 1
ATOM 801 N N . PRO A 1 104 ? 2.203 9.702 7.717 1.00 89.25 104 PRO A N 1
ATOM 802 C CA . PRO A 1 104 ? 1.967 8.332 8.198 1.00 89.25 104 PRO A CA 1
ATOM 803 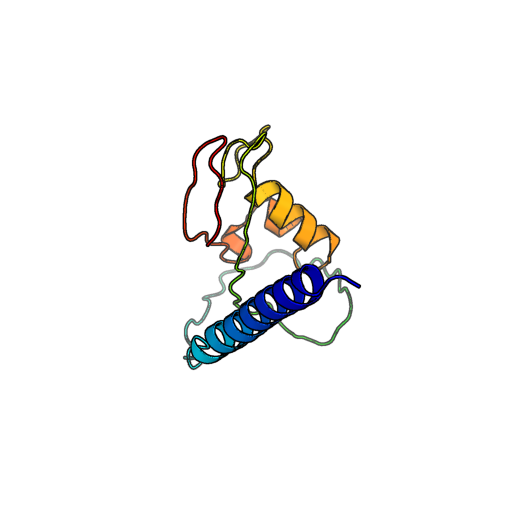C C . PRO A 1 104 ? 2.400 8.101 9.656 1.00 89.25 104 PRO A C 1
ATOM 805 O O . PRO A 1 104 ? 1.926 7.168 10.309 1.00 89.25 104 PRO A O 1
ATOM 808 N N . SER A 1 105 ? 3.266 8.963 10.198 1.00 88.88 105 SER A N 1
ATOM 809 C CA . SER A 1 105 ? 3.682 8.934 11.603 1.00 88.88 105 SER A CA 1
ATOM 810 C C . SER A 1 105 ? 2.531 9.195 12.581 1.00 88.88 105 SER A C 1
ATOM 812 O O . SER A 1 105 ? 2.574 8.673 13.689 1.00 88.88 105 SER A O 1
ATOM 814 N N . MET A 1 106 ? 1.483 9.933 12.181 1.00 89.56 106 MET A N 1
ATOM 815 C CA . MET A 1 106 ? 0.325 10.227 13.046 1.00 89.56 106 MET A CA 1
ATOM 816 C C . MET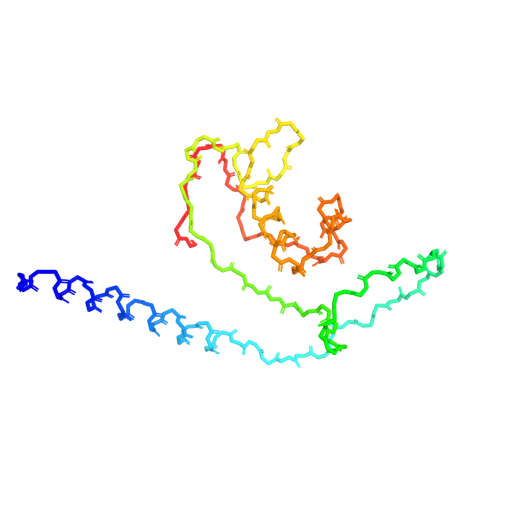 A 1 106 ? -0.448 8.967 13.454 1.00 89.56 106 MET A C 1
ATOM 818 O O . MET A 1 106 ? -1.044 8.924 14.525 1.00 89.56 106 MET A O 1
ATOM 822 N N . ILE A 1 107 ? -0.411 7.931 12.613 1.00 90.81 107 ILE A N 1
ATOM 823 C CA . ILE A 1 107 ? -1.054 6.634 12.861 1.00 90.81 107 ILE A CA 1
ATOM 824 C C . ILE A 1 107 ? -0.038 5.531 13.189 1.00 90.81 107 ILE A C 1
ATOM 826 O O . ILE A 1 107 ? -0.389 4.352 13.191 1.00 90.81 107 ILE A O 1
ATOM 830 N N . CYS A 1 108 ? 1.225 5.898 13.438 1.00 91.31 108 CYS A N 1
ATOM 831 C CA . CYS A 1 108 ? 2.330 4.967 13.666 1.00 91.31 108 CYS A CA 1
ATOM 832 C C . CYS A 1 108 ? 2.425 3.869 12.589 1.00 91.31 108 CYS A C 1
ATOM 834 O O . CYS A 1 108 ? 2.657 2.702 12.913 1.00 91.31 108 CYS A O 1
ATOM 836 N N . PHE A 1 109 ? 2.233 4.217 11.309 1.00 93.06 109 PHE A N 1
ATOM 837 C CA . PHE A 1 109 ? 2.267 3.236 10.223 1.00 93.06 109 PHE A CA 1
ATOM 838 C C . PHE A 1 109 ? 3.661 2.604 10.098 1.00 93.06 109 PHE A C 1
ATOM 840 O O . PHE A 1 109 ? 4.669 3.303 9.972 1.00 93.06 109 PHE A O 1
ATOM 847 N N . GLN A 1 110 ? 3.723 1.273 10.127 1.00 94.25 110 GLN A N 1
ATOM 848 C CA . GLN A 1 110 ? 4.959 0.494 10.031 1.00 94.25 110 GLN A CA 1
ATOM 849 C C . GLN A 1 110 ? 4.821 -0.587 8.960 1.00 94.25 110 GLN A C 1
ATOM 851 O O . GLN A 1 110 ? 3.731 -1.096 8.706 1.00 94.25 110 GLN A O 1
ATOM 856 N N . ARG A 1 111 ? 5.951 -0.966 8.358 1.00 94.06 111 ARG A N 1
ATOM 857 C CA . ARG A 1 111 ? 6.046 -2.080 7.406 1.00 94.06 111 ARG A CA 1
ATOM 858 C C . ARG A 1 111 ? 7.042 -3.111 7.917 1.00 94.06 111 ARG A C 1
ATOM 860 O O . ARG A 1 111 ? 8.040 -2.742 8.529 1.00 94.06 111 ARG A O 1
ATOM 867 N N . ALA A 1 112 ? 6.792 -4.384 7.626 1.00 94.31 112 ALA A N 1
ATOM 868 C CA . ALA A 1 112 ? 7.708 -5.466 7.989 1.00 94.31 112 ALA A CA 1
ATOM 869 C C . ALA A 1 112 ? 8.914 -5.567 7.038 1.00 94.31 112 ALA A C 1
ATOM 871 O O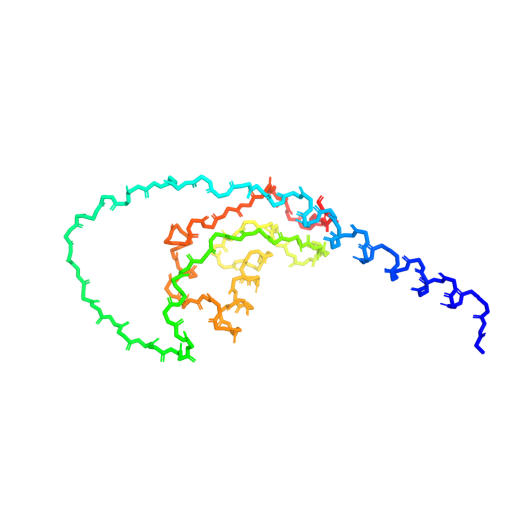 . ALA A 1 112 ? 10.002 -5.942 7.460 1.00 94.31 112 ALA A O 1
ATOM 872 N N . SER A 1 113 ? 8.732 -5.212 5.763 1.00 93.88 113 SER A N 1
ATOM 873 C CA . SER A 1 113 ? 9.773 -5.291 4.737 1.00 93.88 113 SER A CA 1
ATOM 874 C C . SER A 1 113 ? 9.747 -4.065 3.827 1.00 93.88 113 SER A C 1
ATOM 876 O O . SER A 1 113 ? 8.690 -3.488 3.561 1.00 93.88 113 SER A O 1
ATOM 878 N N . LYS A 1 114 ? 10.925 -3.667 3.345 1.00 94.81 114 LYS A N 1
ATOM 879 C CA . LYS A 1 114 ? 11.112 -2.629 2.328 1.00 94.81 114 LYS A CA 1
ATOM 880 C C . LYS A 1 114 ? 11.494 -3.312 1.020 1.00 94.81 114 LYS A C 1
ATOM 882 O O . LYS A 1 114 ? 12.672 -3.492 0.743 1.00 94.81 114 LYS A O 1
ATOM 887 N N . THR A 1 115 ? 10.498 -3.738 0.248 1.00 96.50 115 THR A N 1
ATOM 888 C CA . THR A 1 115 ? 10.759 -4.406 -1.032 1.00 96.50 115 THR A CA 1
ATOM 889 C C . THR A 1 115 ? 11.153 -3.406 -2.113 1.00 96.50 115 THR A C 1
ATOM 891 O O . THR A 1 115 ? 10.548 -2.333 -2.213 1.00 96.50 115 THR A O 1
ATOM 894 N N . ASP A 1 116 ? 12.101 -3.803 -2.958 1.00 95.81 116 ASP A N 1
ATOM 895 C CA . ASP A 1 116 ? 12.531 -3.033 -4.123 1.00 95.81 116 ASP A CA 1
ATOM 896 C C . ASP A 1 116 ? 11.468 -2.981 -5.234 1.00 95.81 116 ASP A C 1
ATOM 898 O O . ASP A 1 116 ? 10.412 -3.624 -5.186 1.00 95.81 116 ASP A O 1
ATOM 902 N N . LYS A 1 117 ? 11.758 -2.191 -6.270 1.00 96.62 117 LYS A N 1
ATOM 903 C CA . LYS A 1 117 ? 10.938 -2.072 -7.480 1.00 96.62 117 LYS A CA 1
ATOM 904 C C . LYS A 1 117 ? 10.727 -3.435 -8.148 1.00 96.62 117 LYS A C 1
ATOM 906 O O . LYS A 1 117 ? 11.670 -4.202 -8.311 1.00 96.62 117 LYS A O 1
ATOM 911 N N . ASN A 1 118 ? 9.500 -3.696 -8.604 1.00 96.06 118 ASN A N 1
ATOM 912 C CA . ASN A 1 118 ? 9.083 -4.944 -9.257 1.00 96.06 118 ASN A CA 1
ATOM 913 C C . ASN A 1 118 ? 9.173 -6.226 -8.399 1.00 96.06 118 ASN A C 1
ATOM 915 O O . ASN A 1 118 ? 8.903 -7.314 -8.909 1.00 96.06 118 ASN A O 1
ATOM 919 N N . VAL A 1 119 ? 9.489 -6.126 -7.105 1.00 97.62 119 VAL A N 1
ATOM 920 C CA . VAL A 1 119 ? 9.530 -7.279 -6.193 1.00 97.62 119 VAL A CA 1
ATOM 921 C C . VAL A 1 119 ? 8.124 -7.620 -5.701 1.00 97.62 119 VAL A C 1
ATOM 923 O O . VAL A 1 119 ? 7.388 -6.742 -5.256 1.00 97.62 119 VAL A O 1
ATOM 926 N N . SER A 1 120 ? 7.752 -8.900 -5.773 1.00 97.25 120 SER A N 1
ATOM 927 C CA . SER A 1 120 ? 6.465 -9.414 -5.276 1.00 97.25 120 SER A CA 1
ATOM 928 C C . SER A 1 120 ? 6.597 -9.958 -3.853 1.00 97.25 120 SER A C 1
ATOM 930 O O . SER A 1 120 ? 7.678 -10.400 -3.466 1.00 97.25 120 SER A O 1
ATOM 932 N N . ALA A 1 121 ? 5.499 -9.972 -3.094 1.00 96.38 121 ALA A N 1
ATOM 933 C CA . ALA A 1 121 ? 5.475 -10.496 -1.729 1.00 96.38 121 ALA A CA 1
ATOM 934 C C . ALA A 1 121 ? 4.253 -11.388 -1.491 1.00 96.38 121 ALA A C 1
ATOM 936 O O . ALA A 1 121 ? 3.152 -11.076 -1.946 1.00 96.38 121 ALA A O 1
ATOM 937 N N . ALA A 1 122 ? 4.463 -12.483 -0.755 1.00 93.94 122 ALA A N 1
ATOM 938 C CA . ALA A 1 122 ? 3.435 -13.466 -0.406 1.00 93.94 122 ALA A CA 1
ATOM 939 C C . ALA A 1 122 ? 3.187 -13.606 1.110 1.00 93.94 122 ALA A C 1
ATOM 941 O O . ALA A 1 122 ? 2.308 -14.373 1.504 1.00 93.94 122 ALA A O 1
ATOM 942 N N . GLY A 1 123 ? 3.931 -12.872 1.943 1.00 80.88 123 GLY A N 1
ATOM 943 C CA . GLY A 1 123 ? 3.843 -12.900 3.405 1.00 80.88 123 GLY A CA 1
ATOM 944 C C . GLY A 1 123 ? 5.146 -12.472 4.053 1.00 80.88 123 GLY A C 1
ATOM 945 O O . GLY A 1 123 ? 6.196 -12.977 3.600 1.00 80.88 123 GLY A O 1
#

Organism: Taenia asiatica (NCBI:txid60517)

pLDDT: mean 74.45, std 23.32, range [27.91, 97.62]

Sequence (123 aa):
MSLGIRNFLNILSQSFRRAERVVCAMKRQQEPDCEASYDAKAPKFDQVVSTGASGFRKCAILVVYSGVGFCGMQRNEGFRTIEGELMMALCNAGYILEEHMKNPSMICFQRASKTDKNVSAAG

Radius of gyration: 19.04 Å; chains: 1; bounding box: 33×57×41 Å

InterPro domains:
  IPR001406 Pseudouridine synthase I, TruA [PTHR11142] (39-123)
  IPR020094 Pseudouridine synthase TruA/RsuA/RluB/E/F, N-terminal [G3DSA:3.30.70.580] (49-123)
  IPR020103 Pseudouridine synthase, catalytic domain superfamily [SSF55120] (56-123)

Foldseek 3Di:
DDPVVVVVVVVVVVVVVVVVVVQVVPPDDDDPDDPDDDDDDDDDDDPDPDDPDPPQDDDDDDDWDFLPQFQWADDDPPGHHPVLVVVVVCCVVVNDPPVCSVPVVVNPDDDPDTTGHRDTDDD

=== Feature glossary ===
Feature key, reading from the visual/contextual features back to the raw sequence:

Rendered structure images. Structure images are PyMOL renders from six orthogonal camera directions. Cartoon representation draws helices as coils and strands as arrows; sticks shows the backbone as bonds; surface shows the solvent-excluded envelope. Rainbow coloring maps sequence position to hue (blue→red, N→C); chain coloring assigns a distinct color per polypeptide.

Contact-map, Ramachandran, and PAE plots. Three diagnostic plots accompany the record. The Cα contact map visualizes the tertiary structure as a 2D adjacency matrix (8 Å cutoff, sequence-local contacts suppressed). The Ramachandran plot shows the distribution of backbone (φ, ψ) torsions, with points in the α and β basins reflecting secondary structure content. The PAE plot shows AlphaFold's inter-residue confidence as a color matrix.

InterPro / GO / CATH / organism. The annotation block draws on four external resources. InterPro: which protein families and domains the sequence belongs to. GO: standardized terms for what the protein does, what process it participates in, and where in the cell it acts. CATH: which structural fold it has in the CATH hierarchy. Organism: the species of origin.

Nearest PDB structures. Structural nearest neighbors (via Foldseek easy-search vs the PDB). Reported per hit: target PDB id, E-value, and alignment TM-score. A TM-score above ~0.5 is the conventional threshold for 'same fold'.

Predicted aligned error. Predicted aligned error is AlphaFold's pairwise confidence. Unlike pLDDT (per-residue), PAE is per-residue-pair and captures whether two parts of the structure are correctly placed relative to each other. Units are ångströms of expected positional error.

Solvent-accessible surface area. SASA measures how much of the protein is reachable by solvent. It is computed by rolling a water-sized probe over the atomic surface and summing the exposed area (Å²). Per-residue SASA distinguishes core (buried, low SASA) from surface (exposed, high SASA) residues; total SASA is a whole-molecule size measure.

B-factor. Crystallographic B-factors measure how much each atom's electron density is smeared out, in Å². They rise in mobile loops and surface residues and fall in the buried interior. In AlphaFold models this column is repurposed to hold pLDDT instead.

pLDDT. For AlphaFold models, the B-factor field carries pLDDT — the model's own estimate of local accuracy on a 0–100 scale. Regions with pLDDT<50 should be treated as essentially unmodeled; they often correspond to intrinsically disordered segments.

Backbone torsions (φ/ψ). φ (phi) and ψ (psi) are the two rotatable backbone dihedrals per residue: φ is the C(i-1)–N–Cα–C torsion, ψ is the N–Cα–C–N(i+1) torsion, both in degrees on (−180°, 180°]. α-helical residues cluster near (−60°, −45°); β-strand residues near (−120°, +130°). A Ramachandran plot is simply a scatter of (φ, ψ) for every residue.

Radius of gyration, Cα contacts, bounding box. Radius of gyration (Rg) is the root-mean-square distance of Cα atoms from their centroid — a single number for overall size and compactness. A globular domain of N residues has Rg ≈ 2.2·N^0.38 Å; an extended or disordered chain has a much larger Rg. The Cα contact count is the number of residue pairs whose Cα atoms are within 8 Å and are more than four positions apart in sequence — a standard proxy for tertiary packing density. The bounding box is the smallest axis-aligned box enclosing all Cα atoms.

Secondary structure (3-state, P-SEA). Three-state secondary structure (P-SEA) collapses the eight DSSP classes into helix (a), strand (b), and coil (c). P-SEA assigns these from Cα geometry alone — distances and angles — without requiring backbone oxygens, so it works on any Cα trace.

Secondary structure (8-state, DSSP). Secondary structure is the local, repeating backbone conformation. DSSP classifies it into eight states by reading the hydrogen-bond network: three helix types (H, G, I), two β types (E, B), two non-regular types (T, S), and unstructured coil (-).

Foldseek 3Di. The Foldseek 3Di string encodes local tertiary geometry as a 20-letter alphabet — one character per residue — derived from the relative positions of nearby Cα atoms. Unlike the amino-acid sequence, 3Di is a direct function of the 3D structure, so two proteins with the same fold have similar 3Di strings even at low sequence identity.

mmCIF coordinates. Structure coordinates are given as an mmCIF _atom_site loop: one row per atom with element, residue name, chain id, sequence number, and x/y/z position in Å. Only the four main-chain atoms per residue are included here; side chains are omitted to keep the record compact.

Sequence. This is the polypeptide sequence — one letter per residue, N-terminus first. Length ranges from a few dozen residues for small domains to over a thousand for large multi-domain proteins.